Protein AF-A0A6L7A7A0-F1 (afdb_monomer)

Sequence (74 aa):
MNRLGNAGHAVKLAKNIANTVTDPEAVVLAIGGDGTLNEVLNGLLQTQREAPIPLAYIPLGSGNDFARAAHTTS

Nearest PDB structures (foldseek):
  8tba-assembly1_A  TM=5.261E-01  e=4.867E-01  Helicobacter pylori
  8amz-assembly1_W  TM=4.058E-01  e=2.697E+00  Spinacia oleracea
  8j4a-assembly1_B  TM=4.465E-01  e=9.910E+00  Arabidopsis thaliana

Radius of gyration: 13.36 Å; Cα contacts (8 Å, |Δi|>4): 78; chains: 1; bounding box: 35×31×33 Å

pLDDT: mean 82.33, std 17.53, range [35.72, 96.94]

Solvent-accessible surface area (backbone atoms only — not comparable to full-atom values): 4657 Å² total; per-residue (Å²): 136,86,82,85,79,64,92,63,47,50,19,54,50,28,32,49,47,66,73,66,65,79,65,88,85,54,68,50,74,41,74,33,39,57,70,50,47,51,28,32,52,54,12,43,70,73,49,96,61,98,64,86,72,52,75,47,77,47,77,52,73,95,77,38,62,62,37,63,74,67,67,75,63,133

InterPro domains:
  IPR001206 Diacylglycerol kinase, catalytic domain [PF00781] (5-71)
  IPR001206 Diacylglycerol kinase, catalytic domain [PS50146] (1-74)
  IPR016064 NAD kinase/diacylglycerol kinase-like domain superfamily [SSF111331] (5-71)
  IPR017438 Inorganic polyphosphate/ATP-NAD kinase, N-terminal [G3DSA:3.40.50.10330] (3-74)
  IPR050187 Lipid Phosphate Formation and Regulation [PTHR12358] (7-71)

Foldseek 3Di:
DDPDDDQLVLLVVLLVCLVPDPDPQDAAEFEEAPSSVVSNVNSQVPDDDPDGHHYHYDYDDDPRVVCVVVVVDD

Stru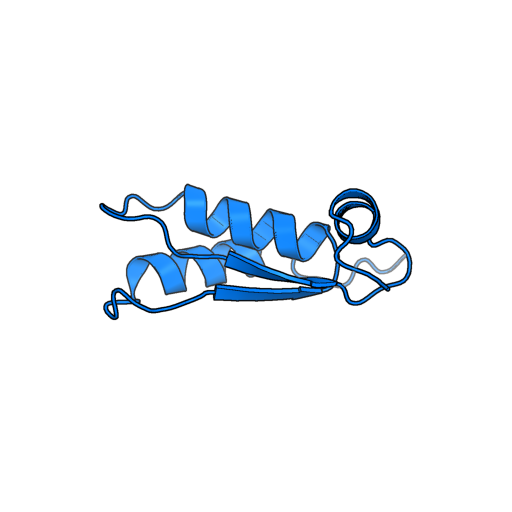cture (mmCIF, N/CA/C/O backbone):
data_AF-A0A6L7A7A0-F1
#
_entry.id   AF-A0A6L7A7A0-F1
#
loop_
_atom_site.group_PDB
_atom_site.id
_atom_site.type_symbol
_atom_site.label_atom_id
_atom_site.label_alt_id
_atom_site.label_comp_id
_atom_site.label_asym_id
_atom_site.label_entity_id
_atom_site.label_seq_id
_atom_site.pdbx_PDB_ins_code
_atom_site.Cartn_x
_atom_site.Cartn_y
_atom_site.Cartn_z
_atom_site.occupancy
_atom_site.B_iso_or_equiv
_atom_site.auth_seq_id
_atom_site.auth_comp_id
_atom_site.auth_asym_id
_atom_site.auth_atom_id
_atom_site.pdbx_PDB_model_num
ATOM 1 N N . MET A 1 1 ? 18.463 15.660 -14.323 1.00 36.69 1 MET A N 1
ATOM 2 C CA . MET A 1 1 ? 17.830 14.368 -13.968 1.00 36.69 1 MET A CA 1
ATOM 3 C C . MET A 1 1 ? 16.581 14.661 -13.142 1.00 36.69 1 MET A C 1
ATOM 5 O O . MET A 1 1 ? 16.701 14.940 -11.958 1.00 36.69 1 MET A O 1
ATOM 9 N N . ASN A 1 2 ? 15.399 14.679 -13.767 1.00 35.72 2 ASN A N 1
ATOM 10 C CA . ASN A 1 2 ? 14.128 14.990 -13.101 1.00 35.72 2 ASN A CA 1
ATOM 11 C C . ASN A 1 2 ? 13.535 13.725 -12.458 1.00 35.72 2 ASN A C 1
ATOM 13 O O . ASN A 1 2 ? 13.033 12.862 -13.170 1.00 35.72 2 ASN A O 1
ATOM 17 N N . ARG A 1 3 ? 13.562 13.621 -11.122 1.00 40.62 3 ARG A N 1
ATOM 18 C CA . ARG A 1 3 ? 12.731 12.671 -10.358 1.00 40.62 3 ARG A CA 1
ATOM 19 C C . ARG A 1 3 ? 11.398 13.349 -10.008 1.00 40.62 3 ARG A C 1
ATOM 21 O O . ARG A 1 3 ? 11.227 13.849 -8.904 1.00 40.62 3 ARG A O 1
ATOM 28 N N . LEU A 1 4 ? 10.478 13.419 -10.966 1.00 47.66 4 LEU A N 1
ATOM 29 C CA . LEU A 1 4 ? 9.051 13.645 -10.690 1.00 47.66 4 LEU A CA 1
ATOM 30 C C . LEU A 1 4 ? 8.508 12.283 -10.224 1.00 47.66 4 LEU A C 1
ATOM 32 O O . LEU A 1 4 ? 8.707 11.309 -10.936 1.00 47.66 4 LEU A O 1
ATOM 36 N N . GLY A 1 5 ? 7.875 12.044 -9.086 1.00 50.38 5 GLY A N 1
ATOM 37 C CA . GLY A 1 5 ? 7.341 12.818 -7.969 1.00 50.38 5 GLY A CA 1
ATOM 38 C C . GLY A 1 5 ? 6.378 11.836 -7.272 1.00 50.38 5 GLY A C 1
ATOM 39 O O . GLY A 1 5 ? 5.756 11.044 -7.975 1.00 50.38 5 GLY A O 1
ATOM 40 N N . ASN A 1 6 ? 6.265 11.851 -5.936 1.00 60.12 6 ASN A N 1
ATOM 41 C CA . ASN A 1 6 ? 5.322 11.041 -5.124 1.00 60.12 6 ASN A CA 1
ATOM 42 C C . ASN A 1 6 ? 5.816 9.719 -4.491 1.00 60.12 6 ASN A C 1
ATOM 44 O O . ASN A 1 6 ? 4.995 8.835 -4.254 1.00 60.12 6 ASN A O 1
ATOM 48 N N . ALA A 1 7 ? 7.096 9.585 -4.124 1.00 65.88 7 ALA A N 1
ATOM 49 C CA . ALA A 1 7 ? 7.493 8.503 -3.212 1.00 65.88 7 ALA A CA 1
ATOM 50 C C . ALA A 1 7 ? 6.674 8.580 -1.902 1.00 65.88 7 ALA A C 1
ATOM 52 O O . ALA A 1 7 ? 6.606 9.634 -1.263 1.00 65.88 7 ALA A O 1
ATOM 53 N N . GLY A 1 8 ? 6.024 7.481 -1.525 1.00 80.94 8 GLY A N 1
ATOM 54 C CA . GLY A 1 8 ? 5.194 7.358 -0.325 1.00 80.94 8 GLY A CA 1
ATOM 55 C C . GLY A 1 8 ? 3.741 7.825 -0.475 1.00 80.94 8 GLY A C 1
ATOM 56 O O . GLY A 1 8 ? 3.004 7.836 0.514 1.00 80.94 8 GLY A O 1
ATOM 57 N N . HIS A 1 9 ? 3.293 8.217 -1.670 1.00 90.31 9 HIS A N 1
ATOM 58 C CA . HIS A 1 9 ? 1.889 8.588 -1.870 1.00 90.31 9 HIS A CA 1
ATOM 59 C C . HIS A 1 9 ? 0.967 7.366 -1.822 1.00 90.31 9 HIS A C 1
ATOM 61 O O . HIS A 1 9 ? -0.07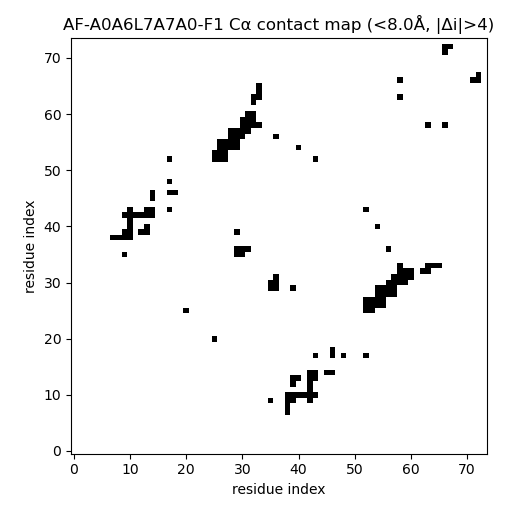6 7.433 -1.165 1.00 90.31 9 HIS A O 1
ATOM 67 N N . ALA A 1 10 ? 1.365 6.234 -2.417 1.00 93.88 10 ALA A N 1
ATOM 68 C CA . ALA A 1 10 ? 0.542 5.027 -2.372 1.00 93.88 10 ALA A CA 1
ATOM 69 C C . ALA A 1 10 ? 0.433 4.486 -0.937 1.00 93.88 10 ALA A C 1
ATOM 71 O O . ALA A 1 10 ? -0.637 4.034 -0.541 1.00 93.88 10 ALA A O 1
ATOM 72 N N . VAL A 1 11 ? 1.480 4.656 -0.116 1.00 95.62 11 VAL A N 1
ATOM 73 C CA . VAL A 1 11 ? 1.444 4.342 1.325 1.00 95.62 11 VAL A CA 1
ATOM 74 C C . VAL A 1 11 ? 0.329 5.122 2.027 1.00 95.62 11 VAL A C 1
ATOM 76 O O . VAL A 1 11 ? -0.453 4.546 2.782 1.00 95.62 11 VAL A O 1
ATOM 79 N N . LYS A 1 12 ? 0.238 6.439 1.788 1.00 95.44 12 LYS A N 1
ATOM 80 C CA . LYS A 1 12 ? -0.786 7.295 2.413 1.00 95.44 12 LYS A CA 1
ATOM 81 C C . LYS A 1 12 ? -2.196 6.905 1.971 1.00 95.44 12 LYS A C 1
ATOM 83 O O . LYS A 1 12 ? -3.086 6.822 2.812 1.00 95.44 12 LYS A O 1
ATOM 88 N N . LEU A 1 13 ? -2.394 6.640 0.679 1.00 95.69 13 LEU A N 1
ATOM 89 C CA . LEU A 1 13 ? -3.691 6.214 0.148 1.00 95.69 13 LEU A CA 1
ATOM 90 C C . LEU A 1 13 ? -4.115 4.859 0.715 1.00 95.69 13 LEU A C 1
ATOM 92 O O . LEU A 1 13 ? -5.239 4.731 1.189 1.00 95.69 13 LEU A O 1
ATOM 96 N N . ALA A 1 14 ? -3.210 3.881 0.740 1.00 96.44 14 ALA A N 1
ATOM 97 C CA . ALA A 1 14 ? -3.479 2.560 1.293 1.00 96.44 14 ALA A CA 1
ATOM 98 C C . ALA A 1 14 ? -3.834 2.622 2.787 1.00 96.44 14 ALA A C 1
ATOM 100 O O . ALA A 1 14 ? -4.802 1.991 3.200 1.00 96.44 14 ALA A O 1
ATOM 101 N N . LYS A 1 15 ? -3.138 3.449 3.582 1.00 96.56 15 LYS A N 1
ATOM 102 C CA . LYS A 1 15 ? -3.520 3.704 4.983 1.00 96.56 15 LYS A CA 1
ATOM 103 C C . LYS A 1 15 ? -4.916 4.295 5.106 1.00 96.56 15 LYS A C 1
ATOM 105 O O . LYS A 1 15 ? -5.689 3.863 5.952 1.00 96.56 15 LYS A O 1
ATOM 110 N N . ASN A 1 16 ? -5.233 5.291 4.282 1.00 96.44 16 ASN A N 1
ATOM 111 C CA . ASN A 1 16 ? -6.547 5.922 4.316 1.00 96.44 16 ASN A CA 1
ATOM 112 C C . ASN A 1 16 ? -7.641 4.910 3.975 1.00 96.44 16 ASN A C 1
ATOM 114 O O . ASN A 1 16 ? -8.585 4.799 4.743 1.00 96.44 16 ASN A O 1
ATOM 118 N N . ILE A 1 17 ? -7.472 4.125 2.905 1.00 95.94 17 ILE A N 1
ATOM 119 C CA . ILE A 1 17 ? -8.401 3.046 2.541 1.00 95.94 17 ILE A CA 1
ATOM 120 C C . ILE A 1 17 ? -8.552 2.067 3.705 1.00 95.94 17 ILE A C 1
ATOM 122 O O . ILE A 1 17 ? -9.667 1.781 4.122 1.00 95.94 17 ILE A O 1
ATOM 126 N N . ALA A 1 18 ? -7.446 1.603 4.284 1.00 95.75 18 ALA A N 1
ATOM 127 C CA . ALA A 1 18 ? -7.492 0.654 5.385 1.00 95.75 18 ALA A CA 1
ATOM 128 C C . ALA A 1 18 ? -8.103 1.223 6.676 1.00 95.75 18 ALA A C 1
ATOM 130 O O . ALA A 1 18 ? -8.613 0.458 7.485 1.00 95.75 18 ALA A O 1
ATOM 131 N N . ASN A 1 19 ? -8.119 2.539 6.871 1.00 95.38 19 ASN A N 1
ATOM 132 C CA . ASN A 1 19 ? -8.789 3.159 8.015 1.00 95.38 19 ASN A CA 1
ATOM 133 C C . ASN A 1 19 ? -10.269 3.476 7.754 1.00 95.38 19 ASN A C 1
ATOM 135 O O . ASN A 1 19 ? -11.024 3.624 8.711 1.00 95.38 19 ASN A O 1
ATOM 139 N N . THR A 1 20 ? -10.691 3.616 6.494 1.00 95.25 20 THR A N 1
ATOM 140 C CA . THR A 1 20 ? -12.053 4.062 6.152 1.00 95.25 20 THR A CA 1
ATOM 141 C C . THR A 1 20 ? -12.939 2.972 5.568 1.00 95.25 20 THR A C 1
ATOM 143 O O . THR A 1 20 ? -14.159 3.105 5.619 1.00 95.25 20 THR A O 1
ATOM 146 N N . VAL A 1 21 ? -12.365 1.901 5.015 1.00 95.12 21 VAL A N 1
ATOM 147 C CA . VAL A 1 21 ? -13.140 0.825 4.398 1.00 95.12 21 VAL A CA 1
ATOM 148 C C . VAL A 1 21 ? -13.835 -0.026 5.461 1.00 95.12 21 VAL A C 1
ATOM 150 O O . VAL A 1 21 ? -13.197 -0.584 6.364 1.00 95.12 21 VAL A O 1
ATOM 153 N N . THR A 1 22 ? -15.159 -0.103 5.345 1.00 93.75 22 THR A N 1
ATOM 154 C CA . THR A 1 22 ? -16.054 -0.829 6.258 1.00 93.75 22 THR A CA 1
ATOM 155 C C . THR A 1 22 ? -16.614 -2.109 5.651 1.00 93.75 22 THR A C 1
ATOM 157 O O . THR A 1 22 ? -17.033 -2.986 6.398 1.00 93.75 22 THR A O 1
ATOM 160 N N . ASP A 1 23 ? -16.615 -2.222 4.322 1.00 95.00 23 ASP A N 1
ATOM 161 C CA . ASP A 1 23 ? -17.045 -3.427 3.621 1.00 95.00 23 ASP A CA 1
ATOM 162 C C . ASP A 1 23 ? -16.033 -4.565 3.871 1.00 95.00 23 ASP A C 1
ATOM 164 O O . ASP A 1 23 ? -14.857 -4.407 3.518 1.00 95.00 23 ASP A O 1
ATOM 168 N N . PRO A 1 24 ? -16.446 -5.681 4.506 1.00 89.50 24 PRO A N 1
ATOM 169 C CA . PRO A 1 24 ? -15.560 -6.810 4.779 1.00 89.50 24 PRO A CA 1
ATOM 170 C C . PRO A 1 24 ? -15.072 -7.518 3.507 1.00 89.50 24 PRO A C 1
ATOM 172 O O . PRO A 1 24 ? -14.026 -8.159 3.554 1.00 89.50 24 PRO A O 1
ATOM 175 N N . GLU A 1 25 ? -15.768 -7.362 2.376 1.00 94.00 25 GLU A N 1
ATOM 176 C CA . GLU A 1 25 ? -15.421 -7.994 1.095 1.00 94.00 25 GLU A CA 1
ATOM 177 C C . GLU A 1 25 ? -14.586 -7.078 0.181 1.00 94.00 25 GLU A C 1
ATOM 179 O O . GLU A 1 25 ? -14.300 -7.410 -0.973 1.00 94.00 25 GLU A O 1
ATOM 184 N N . ALA A 1 26 ? -14.180 -5.901 0.669 1.00 95.19 26 ALA A N 1
ATOM 185 C CA . ALA A 1 26 ? -13.417 -4.950 -0.125 1.00 95.19 26 ALA A CA 1
ATOM 186 C C . ALA A 1 26 ? -12.018 -5.472 -0.483 1.00 95.19 26 ALA A C 1
ATOM 188 O O . ALA A 1 26 ? -11.279 -5.982 0.358 1.00 95.19 26 ALA A O 1
ATOM 189 N N . VAL A 1 27 ? -11.610 -5.235 -1.731 1.00 96.12 27 VAL A N 1
ATOM 190 C CA . VAL A 1 27 ? -10.285 -5.588 -2.255 1.00 96.12 27 VAL A C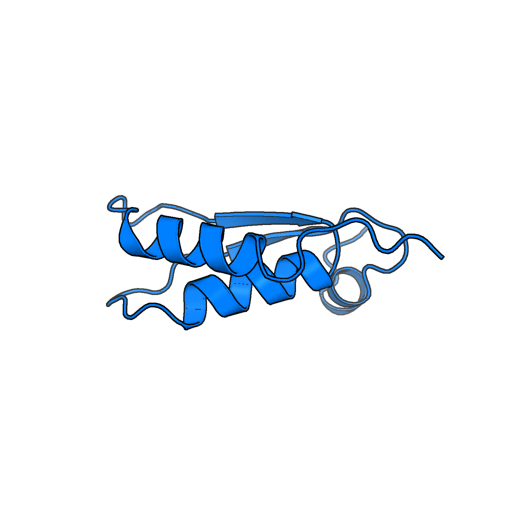A 1
ATOM 191 C C . VAL A 1 27 ? -9.557 -4.323 -2.691 1.00 96.12 27 VAL A C 1
ATOM 193 O O . VAL A 1 27 ? -10.122 -3.466 -3.371 1.00 96.12 27 VAL A O 1
ATOM 196 N N . VAL A 1 28 ? -8.275 -4.218 -2.346 1.00 96.94 28 VAL A N 1
ATOM 197 C CA . VAL A 1 28 ? -7.395 -3.180 -2.893 1.00 96.94 28 VAL A CA 1
ATOM 198 C C . VAL A 1 28 ? -6.731 -3.720 -4.151 1.00 96.94 28 VAL A C 1
ATOM 200 O O . VAL A 1 28 ? -6.091 -4.765 -4.120 1.00 96.94 28 VAL A O 1
ATOM 203 N N . LEU A 1 29 ? -6.860 -2.998 -5.263 1.00 95.75 29 LEU A N 1
ATOM 204 C CA . LEU A 1 29 ? -6.205 -3.330 -6.525 1.00 95.75 29 LEU A CA 1
ATOM 205 C C . LEU A 1 29 ? -5.044 -2.360 -6.778 1.00 95.75 29 LEU A C 1
ATOM 207 O O . LEU A 1 29 ? -5.259 -1.183 -7.066 1.00 95.75 29 LEU A O 1
ATOM 211 N N . ALA A 1 30 ? -3.812 -2.856 -6.679 1.00 93.75 30 ALA A N 1
ATOM 212 C CA . ALA A 1 30 ? -2.614 -2.120 -7.063 1.00 93.75 30 ALA A CA 1
ATOM 213 C C . ALA A 1 30 ? -2.337 -2.315 -8.559 1.00 93.75 30 ALA A C 1
ATOM 215 O O . ALA A 1 30 ? -2.218 -3.442 -9.035 1.00 93.75 30 ALA A O 1
ATOM 216 N N . ILE A 1 31 ? -2.201 -1.215 -9.297 1.00 91.75 31 ILE A N 1
ATOM 217 C CA . ILE A 1 31 ? -1.861 -1.231 -10.721 1.00 91.75 31 ILE A CA 1
ATOM 218 C C . ILE A 1 31 ? -0.621 -0.361 -10.925 1.00 91.75 31 ILE A C 1
ATOM 220 O O . ILE A 1 31 ? -0.645 0.831 -10.617 1.00 91.75 31 ILE A O 1
ATOM 224 N N . GLY A 1 32 ? 0.472 -0.945 -11.412 1.00 88.38 32 GLY A N 1
ATOM 225 C CA . GLY A 1 32 ? 1.747 -0.239 -11.557 1.00 88.38 32 GLY A CA 1
ATOM 226 C C . GLY A 1 32 ? 2.941 -1.185 -11.561 1.00 88.38 32 GLY A C 1
ATOM 227 O O . GLY A 1 32 ? 2.786 -2.363 -11.863 1.00 88.38 32 GLY A O 1
ATOM 228 N N . GLY A 1 33 ? 4.121 -0.664 -11.225 1.00 88.31 33 GLY A N 1
ATOM 229 C CA . GLY A 1 33 ? 5.317 -1.485 -11.025 1.00 88.31 33 GLY A CA 1
ATOM 230 C C . GLY A 1 33 ? 5.492 -1.939 -9.575 1.00 88.31 33 GLY A C 1
ATOM 231 O O . GLY A 1 33 ? 4.719 -1.573 -8.686 1.00 88.31 33 GLY A O 1
ATOM 232 N N . ASP A 1 34 ? 6.580 -2.658 -9.308 1.00 85.81 34 ASP A N 1
ATOM 233 C CA . ASP A 1 34 ? 6.859 -3.249 -7.990 1.00 85.81 34 ASP A CA 1
ATOM 234 C C . ASP A 1 34 ? 6.998 -2.194 -6.876 1.00 85.81 34 ASP A C 1
ATOM 236 O O . ASP A 1 34 ? 6.632 -2.436 -5.726 1.00 85.81 34 ASP A O 1
ATOM 240 N N . GLY A 1 35 ? 7.443 -0.979 -7.219 1.00 89.00 35 GLY A N 1
ATOM 241 C CA . GLY A 1 35 ? 7.450 0.156 -6.292 1.00 89.00 35 GLY A CA 1
ATOM 242 C C . GLY A 1 35 ? 6.046 0.538 -5.810 1.00 89.00 35 GLY A C 1
ATOM 243 O O . GLY A 1 35 ? 5.853 0.785 -4.622 1.00 89.00 35 GLY A O 1
ATOM 244 N N . THR A 1 36 ? 5.052 0.518 -6.703 1.00 91.38 36 THR A N 1
ATOM 245 C CA . THR A 1 36 ? 3.646 0.774 -6.358 1.00 91.38 36 THR A CA 1
ATOM 246 C C . THR A 1 36 ? 3.100 -0.333 -5.464 1.00 91.38 36 THR A C 1
ATOM 248 O O . THR A 1 36 ? 2.493 -0.032 -4.437 1.00 91.38 36 THR A O 1
ATOM 251 N N . LEU A 1 37 ? 3.354 -1.599 -5.813 1.00 92.50 37 LEU A N 1
ATOM 252 C CA . LEU A 1 37 ? 2.959 -2.747 -4.994 1.00 92.50 37 LEU A CA 1
ATOM 253 C C . LEU A 1 37 ? 3.539 -2.642 -3.578 1.00 92.50 37 LEU A C 1
ATOM 255 O O . LEU A 1 37 ? 2.804 -2.760 -2.598 1.00 92.50 37 LEU A O 1
ATOM 259 N N . ASN A 1 38 ? 4.841 -2.364 -3.469 1.00 92.81 38 ASN A N 1
ATOM 260 C CA . ASN A 1 38 ? 5.527 -2.232 -2.189 1.00 92.81 38 ASN A CA 1
ATOM 261 C C . ASN A 1 38 ? 4.952 -1.081 -1.351 1.00 92.81 38 ASN A C 1
ATOM 263 O O . ASN A 1 38 ? 4.733 -1.232 -0.151 1.00 92.81 38 ASN A O 1
ATOM 267 N N . GLU A 1 39 ? 4.670 0.074 -1.955 1.00 94.94 39 GLU A N 1
ATOM 268 C CA . GLU A 1 39 ? 4.054 1.189 -1.232 1.00 94.94 39 GLU A CA 1
ATOM 269 C C . GLU A 1 39 ? 2.642 0.861 -0.728 1.00 94.94 39 GLU A C 1
ATOM 271 O O . GLU A 1 39 ? 2.327 1.153 0.427 1.00 94.94 39 GLU A O 1
ATOM 276 N N . VAL A 1 40 ? 1.803 0.231 -1.557 1.00 95.69 40 VAL A N 1
ATOM 277 C CA . VAL A 1 40 ? 0.445 -0.166 -1.155 1.00 95.69 40 VAL A CA 1
ATOM 278 C C . VAL A 1 40 ? 0.501 -1.182 -0.018 1.00 95.69 40 VAL A C 1
ATOM 280 O O . VAL A 1 40 ? -0.139 -0.974 1.013 1.00 95.69 40 VAL A O 1
ATOM 283 N N . LEU A 1 41 ? 1.318 -2.229 -0.156 1.00 95.00 41 LEU A N 1
ATOM 284 C CA . LEU A 1 41 ? 1.472 -3.267 0.861 1.00 95.00 41 LEU A CA 1
ATOM 285 C C . LEU A 1 41 ? 1.924 -2.674 2.203 1.00 95.00 41 LEU A C 1
ATOM 287 O O . LEU A 1 41 ? 1.312 -2.940 3.236 1.00 95.00 41 LEU A O 1
ATOM 291 N N . ASN A 1 42 ? 2.940 -1.806 2.185 1.00 95.25 42 ASN A N 1
ATOM 292 C CA . ASN A 1 42 ? 3.413 -1.126 3.391 1.00 95.25 42 ASN A CA 1
ATOM 293 C C . ASN A 1 42 ? 2.339 -0.233 4.022 1.00 95.25 42 ASN A C 1
ATOM 295 O O . ASN A 1 42 ? 2.259 -0.146 5.245 1.00 95.25 42 ASN A O 1
ATOM 299 N N . GLY A 1 43 ? 1.512 0.437 3.217 1.00 95.38 43 GLY A N 1
ATOM 300 C CA . GLY A 1 43 ? 0.410 1.241 3.737 1.00 95.38 43 GLY A CA 1
ATOM 301 C C . GLY A 1 43 ? -0.657 0.401 4.437 1.00 95.38 43 GLY A C 1
ATOM 302 O O . GLY A 1 43 ?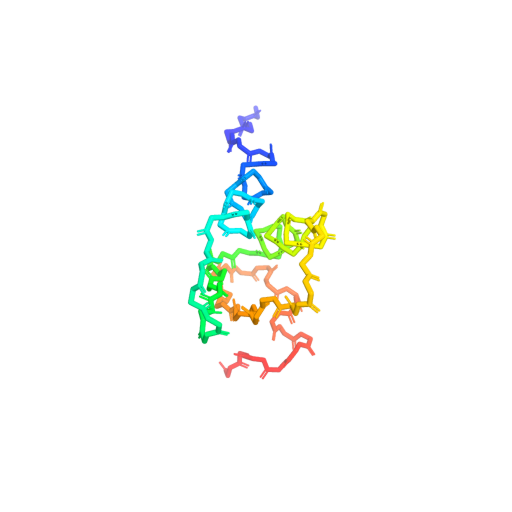 -1.068 0.762 5.537 1.00 95.38 43 GLY A O 1
ATOM 303 N N . LEU A 1 44 ? -1.047 -0.735 3.848 1.00 95.88 44 LEU A N 1
ATOM 304 C CA . LEU A 1 44 ? -2.027 -1.654 4.441 1.00 95.88 44 LEU A CA 1
ATOM 305 C C . LEU A 1 44 ? -1.494 -2.296 5.734 1.00 95.88 44 LEU A C 1
ATOM 307 O O . LEU A 1 44 ? -2.175 -2.263 6.758 1.00 95.88 44 LEU A O 1
ATOM 311 N N . LEU A 1 45 ? -0.255 -2.805 5.725 1.00 94.06 45 LEU A N 1
ATOM 312 C CA . LEU A 1 45 ? 0.360 -3.483 6.880 1.00 94.06 45 LEU A CA 1
ATOM 313 C C . LEU A 1 45 ? 0.609 -2.563 8.085 1.00 94.06 45 LEU A C 1
ATOM 315 O O . LEU A 1 45 ? 0.723 -3.035 9.212 1.00 94.06 45 LEU A O 1
ATOM 319 N N . GLN A 1 46 ? 0.703 -1.249 7.870 1.00 92.81 46 GLN A N 1
ATOM 320 C CA . GLN A 1 46 ? 0.888 -0.269 8.946 1.00 92.81 46 GLN A CA 1
ATOM 321 C C . GLN A 1 46 ? -0.421 0.119 9.652 1.00 92.81 46 GLN A C 1
ATOM 323 O O . GLN A 1 46 ? -0.392 0.957 10.554 1.00 92.81 46 GLN A O 1
ATOM 328 N N . THR A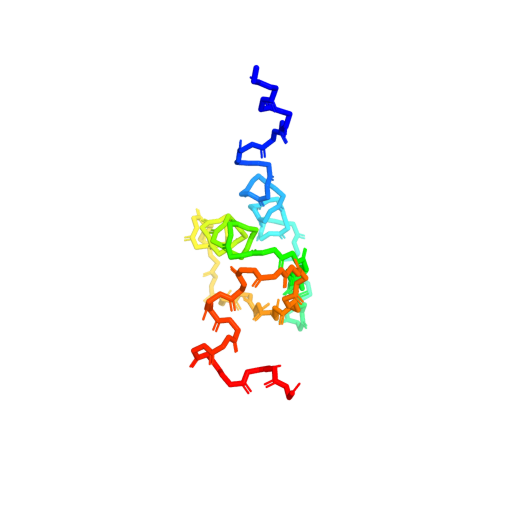 1 47 ? -1.560 -0.451 9.252 1.00 89.81 47 THR A N 1
ATOM 329 C CA . THR A 1 47 ? -2.854 -0.233 9.912 1.00 89.81 47 THR A CA 1
ATOM 330 C C . THR A 1 47 ? -3.247 -1.439 10.755 1.00 89.81 47 THR A C 1
ATOM 332 O O . THR A 1 47 ? -3.056 -2.583 10.351 1.00 89.81 47 THR A O 1
ATOM 335 N N . GLN A 1 48 ? -3.786 -1.188 11.948 1.00 87.56 48 GLN A N 1
ATOM 336 C CA . GLN A 1 48 ? -4.294 -2.247 12.816 1.00 87.56 48 GLN A CA 1
ATOM 337 C C . GLN A 1 48 ? -5.745 -2.531 12.437 1.00 87.56 48 GLN A C 1
ATOM 339 O O . GLN A 1 48 ? -6.640 -1.752 12.758 1.00 87.56 48 GLN A O 1
ATOM 344 N N . ARG A 1 49 ? -5.966 -3.639 11.731 1.00 88.94 49 ARG A N 1
ATOM 345 C CA . ARG A 1 49 ? -7.295 -4.170 11.418 1.00 88.94 49 ARG A CA 1
ATOM 346 C C . ARG A 1 49 ? -7.421 -5.570 11.994 1.00 88.94 49 ARG A C 1
ATOM 348 O O . ARG A 1 49 ? -6.441 -6.306 12.046 1.00 88.94 49 ARG A O 1
ATOM 355 N N . GLU A 1 50 ? -8.633 -5.930 12.398 1.00 89.62 50 GLU A N 1
ATOM 356 C CA . GLU A 1 50 ? -8.944 -7.279 12.879 1.00 89.62 50 GLU A CA 1
ATOM 357 C C . GLU A 1 50 ? -8.753 -8.328 11.772 1.00 89.62 50 GLU A C 1
ATOM 359 O O . GLU A 1 50 ? -8.204 -9.399 12.018 1.00 89.62 50 GLU A O 1
ATOM 364 N N . ALA A 1 51 ? -9.130 -7.977 10.538 1.00 90.50 51 ALA A N 1
ATOM 365 C CA . ALA A 1 51 ? -8.927 -8.794 9.349 1.00 90.50 51 ALA A CA 1
ATOM 366 C C . ALA A 1 51 ? -8.078 -8.051 8.294 1.00 90.50 51 ALA A C 1
ATOM 368 O O . ALA A 1 51 ? -8.270 -6.843 8.088 1.00 90.50 51 ALA A O 1
ATOM 369 N N .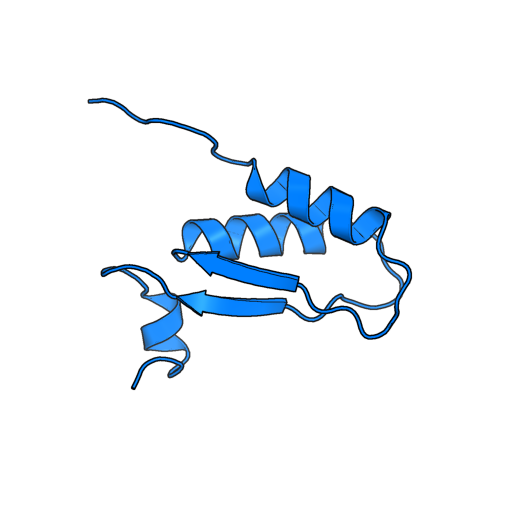 PRO A 1 52 ? -7.147 -8.749 7.610 1.00 91.12 52 PRO A N 1
ATOM 370 C CA . PRO A 1 52 ? -6.361 -8.169 6.528 1.00 91.12 52 PRO A CA 1
ATOM 371 C C . PRO A 1 52 ? -7.244 -7.848 5.317 1.00 91.12 52 PRO A C 1
ATOM 373 O O . PRO A 1 52 ? -8.199 -8.563 5.027 1.00 91.12 52 PRO A O 1
ATOM 376 N N . ILE A 1 53 ? -6.892 -6.793 4.582 1.00 95.38 53 ILE A N 1
ATOM 377 C CA . ILE A 1 53 ? -7.563 -6.444 3.324 1.00 95.38 53 ILE A CA 1
ATOM 378 C C . ILE A 1 53 ? -6.892 -7.217 2.182 1.00 95.38 53 ILE A C 1
ATOM 380 O O . ILE A 1 53 ? -5.672 -7.091 2.022 1.00 95.38 53 ILE A O 1
ATOM 384 N N . PRO A 1 54 ? -7.643 -7.984 1.371 1.00 95.81 54 PRO A N 1
ATOM 385 C CA . PRO A 1 54 ? -7.100 -8.619 0.179 1.00 95.81 54 PRO A CA 1
ATOM 386 C C . PRO A 1 54 ? -6.471 -7.592 -0.772 1.00 95.81 54 PRO A C 1
ATOM 388 O O . PRO A 1 54 ? -7.054 -6.545 -1.064 1.00 95.81 54 PRO A O 1
ATOM 391 N N . LEU A 1 55 ? -5.278 -7.911 -1.276 1.00 95.56 55 LEU A N 1
ATOM 392 C CA . LEU A 1 55 ? -4.537 -7.088 -2.228 1.00 95.56 55 LEU A CA 1
ATOM 393 C C . LEU A 1 55 ? -4.363 -7.852 -3.541 1.00 95.56 55 LEU A C 1
ATOM 395 O O . LEU A 1 55 ? -3.720 -8.899 -3.577 1.00 95.56 55 LEU A O 1
ATOM 399 N N . ALA A 1 56 ? -4.910 -7.302 -4.619 1.00 94.56 56 ALA A N 1
ATOM 400 C CA . ALA A 1 56 ? -4.674 -7.751 -5.984 1.00 94.56 56 ALA A CA 1
ATOM 401 C C . ALA A 1 56 ? -3.634 -6.849 -6.666 1.00 94.56 56 ALA A C 1
ATOM 403 O O . ALA A 1 56 ? -3.555 -5.653 -6.379 1.00 94.56 56 ALA A O 1
ATOM 404 N N . TYR A 1 57 ? -2.851 -7.409 -7.588 1.00 92.56 57 TYR A N 1
ATOM 405 C CA . TYR A 1 57 ? -1.805 -6.682 -8.309 1.00 92.56 57 TYR A CA 1
ATOM 406 C C . TYR A 1 57 ? -1.892 -6.934 -9.812 1.00 92.56 57 TYR A C 1
ATOM 408 O O . TYR A 1 57 ? -1.854 -8.083 -10.249 1.00 92.56 57 TYR A O 1
ATOM 416 N N . ILE A 1 58 ? -1.975 -5.853 -10.593 1.00 89.62 58 ILE A N 1
ATOM 417 C CA . ILE A 1 58 ? -1.830 -5.880 -12.049 1.00 89.62 58 ILE A CA 1
ATOM 418 C C . ILE A 1 58 ? -0.530 -5.149 -12.420 1.00 89.62 58 ILE A C 1
ATOM 420 O O . ILE A 1 58 ? -0.443 -3.925 -12.269 1.00 89.62 58 ILE A O 1
ATOM 424 N N . PRO A 1 59 ? 0.480 -5.878 -12.914 1.00 86.12 59 PRO A N 1
ATOM 425 C CA . PRO A 1 59 ? 1.768 -5.305 -13.274 1.00 86.12 59 PRO A CA 1
ATOM 426 C C . PRO A 1 59 ? 1.671 -4.471 -14.557 1.00 86.12 59 PRO A C 1
ATOM 428 O O . PRO A 1 59 ? 1.274 -4.973 -15.606 1.00 86.12 59 PRO A O 1
ATOM 431 N N . LEU A 1 60 ? 2.088 -3.204 -14.503 1.00 77.94 60 LEU A N 1
ATOM 432 C CA . LEU A 1 60 ? 2.203 -2.316 -15.666 1.00 77.94 60 LEU A CA 1
ATOM 433 C C . LEU A 1 60 ? 3.633 -1.770 -15.766 1.00 77.94 60 LEU A C 1
ATOM 435 O O . LEU A 1 60 ? 4.033 -0.910 -14.984 1.00 77.94 60 LEU A O 1
ATOM 439 N N . GLY A 1 61 ? 4.418 -2.283 -16.721 1.00 63.97 61 GLY A N 1
ATOM 440 C CA . GLY A 1 61 ? 5.817 -1.883 -16.933 1.00 63.97 61 GLY A CA 1
ATOM 441 C C . GLY A 1 61 ? 6.706 -2.983 -17.530 1.00 63.97 61 GLY A C 1
ATOM 442 O O . GLY A 1 61 ? 6.299 -4.135 -17.647 1.00 63.97 61 GLY A O 1
ATOM 443 N N . SER A 1 62 ? 7.936 -2.631 -17.917 1.00 58.31 62 SER A N 1
ATOM 444 C CA . SER A 1 62 ? 8.923 -3.569 -18.484 1.00 58.31 62 SER A CA 1
ATOM 445 C C . SER A 1 62 ? 9.793 -4.277 -17.432 1.00 58.31 62 SER A C 1
ATOM 447 O O . SER A 1 62 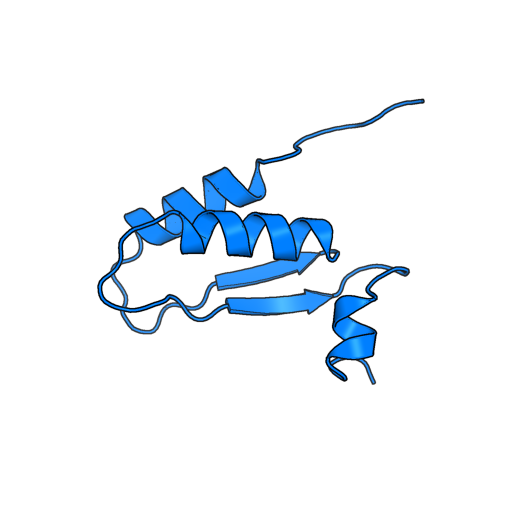? 10.390 -5.305 -17.743 1.00 58.31 62 SER A O 1
ATOM 449 N N . GLY A 1 63 ? 9.857 -3.746 -16.203 1.00 58.81 63 GLY A N 1
ATOM 450 C CA . GLY A 1 63 ? 10.671 -4.242 -15.081 1.00 58.81 63 GLY A CA 1
ATOM 451 C C . GLY A 1 63 ? 9.840 -4.777 -13.911 1.00 58.81 63 GLY A C 1
ATOM 452 O O . GLY A 1 63 ? 10.110 -4.432 -12.768 1.00 58.81 63 GLY A O 1
ATOM 453 N N . ASN A 1 64 ? 8.779 -5.533 -14.201 1.00 62.38 64 ASN A N 1
ATOM 454 C CA . ASN A 1 64 ? 7.915 -6.144 -13.183 1.00 62.38 64 ASN A CA 1
ATOM 455 C C . ASN A 1 64 ? 8.480 -7.505 -12.772 1.00 62.38 64 ASN A C 1
ATOM 457 O O . ASN A 1 64 ? 7.956 -8.557 -13.155 1.00 62.38 64 ASN A O 1
ATOM 461 N N . ASP A 1 65 ? 9.582 -7.479 -12.033 1.00 64.94 65 ASP A N 1
ATOM 462 C CA . ASP A 1 65 ? 10.270 -8.687 -11.585 1.00 64.94 65 ASP A CA 1
ATOM 463 C C . ASP A 1 65 ? 9.378 -9.500 -10.640 1.00 64.94 65 ASP A C 1
ATOM 465 O O . ASP A 1 65 ? 9.366 -10.730 -10.724 1.00 64.94 65 ASP A O 1
ATOM 469 N N . PHE A 1 66 ? 8.540 -8.839 -9.828 1.00 64.81 66 PHE A N 1
ATOM 470 C CA . PHE A 1 66 ? 7.562 -9.535 -8.990 1.00 64.81 66 PHE A CA 1
ATOM 471 C C . PHE A 1 66 ? 6.540 -10.320 -9.815 1.00 64.81 66 PHE A C 1
ATOM 473 O O . PHE A 1 66 ? 6.260 -11.471 -9.504 1.00 64.81 66 PHE A O 1
ATOM 480 N N . ALA A 1 67 ? 5.996 -9.745 -10.888 1.00 60.41 67 ALA A N 1
ATOM 481 C CA . ALA A 1 67 ? 5.012 -10.441 -11.718 1.00 60.41 67 ALA A CA 1
ATOM 482 C C . ALA A 1 67 ? 5.601 -11.622 -12.497 1.00 60.41 67 ALA A C 1
ATOM 484 O O . ALA A 1 67 ? 4.933 -12.641 -12.691 1.00 60.41 67 ALA A O 1
ATOM 485 N N . ARG A 1 68 ? 6.871 -11.502 -12.906 1.00 62.81 68 ARG A N 1
ATOM 486 C CA . ARG A 1 68 ? 7.632 -12.608 -13.498 1.00 62.81 68 ARG A CA 1
ATOM 487 C C . ARG A 1 68 ? 7.864 -13.721 -12.476 1.00 62.81 68 ARG A C 1
ATOM 489 O O . ARG A 1 68 ? 7.641 -14.883 -12.794 1.00 62.81 68 ARG A O 1
ATOM 496 N N . ALA A 1 69 ? 8.254 -13.371 -11.250 1.00 62.72 69 ALA A N 1
ATOM 497 C CA . ALA A 1 69 ? 8.477 -14.330 -10.169 1.00 62.72 69 ALA A CA 1
ATOM 498 C C . ALA A 1 69 ? 7.176 -14.976 -9.656 1.00 62.72 69 ALA A C 1
ATOM 500 O O . ALA A 1 69 ? 7.176 -16.139 -9.264 1.00 62.72 69 ALA A O 1
ATOM 501 N N . ALA A 1 70 ? 6.065 -14.238 -9.679 1.00 67.25 70 ALA A N 1
ATOM 502 C CA . ALA A 1 70 ? 4.755 -14.695 -9.223 1.00 67.25 70 ALA A CA 1
ATOM 503 C C . ALA A 1 70 ? 3.963 -15.473 -10.295 1.00 67.25 70 ALA A C 1
ATOM 505 O O . ALA A 1 70 ? 2.831 -15.868 -10.027 1.00 67.25 70 ALA A O 1
ATOM 506 N N . HIS A 1 71 ? 4.523 -15.685 -11.496 1.00 61.28 71 HIS A N 1
ATOM 507 C CA . HIS A 1 71 ? 3.851 -16.310 -12.650 1.00 61.28 71 HIS A CA 1
ATOM 508 C C . HIS A 1 71 ? 2.504 -15.667 -13.033 1.00 61.28 71 HIS A C 1
ATOM 510 O O . HIS A 1 71 ? 1.621 -16.327 -13.576 1.00 61.28 71 HIS A O 1
ATOM 516 N N . THR A 1 72 ? 2.323 -14.373 -12.772 1.00 54.81 72 THR A N 1
ATOM 517 C CA . THR A 1 72 ? 1.077 -13.654 -13.092 1.00 54.81 72 THR A CA 1
ATOM 518 C C . THR A 1 72 ? 1.082 -13.031 -14.487 1.00 54.81 72 THR A C 1
ATOM 520 O O . THR A 1 72 ? 0.120 -12.370 -14.872 1.00 54.81 72 THR A O 1
ATOM 523 N N . THR A 1 73 ? 2.151 -13.239 -15.259 1.00 47.69 73 THR A N 1
ATOM 524 C CA . THR A 1 73 ? 2.291 -12.733 -16.630 1.00 47.69 73 THR A CA 1
ATOM 525 C C . THR A 1 73 ? 2.360 -13.927 -17.579 1.00 47.69 73 THR A C 1
ATOM 527 O O . THR A 1 73 ? 3.254 -14.759 -17.425 1.00 47.69 73 THR A O 1
ATOM 530 N N . SER A 1 74 ? 1.415 -14.026 -18.518 1.00 52.56 74 SER A N 1
ATOM 531 C CA . SER A 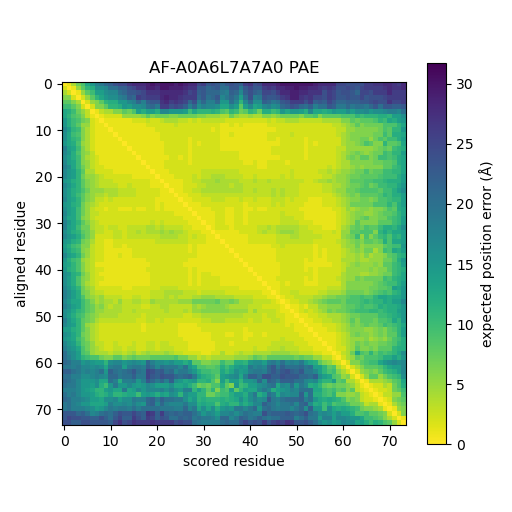1 74 ? 1.502 -14.930 -19.675 1.00 52.56 74 SER A CA 1
ATOM 532 C C . SER A 1 74 ? 2.368 -14.326 -20.769 1.00 52.56 74 SER A C 1
ATOM 534 O O . SER A 1 74 ? 2.153 -13.118 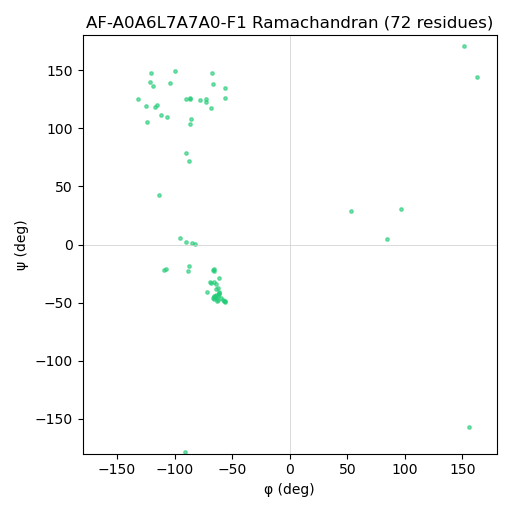-21.033 1.00 52.56 74 SER A O 1
#

Mean predicted aligned error: 7.66 Å

Secondary structure (DSSP, 8-state):
----S-TTHHHHHHHHHHHH---TT--EEEEE-HHHHHHHHHHHHTS--SSPPPEEEEE-SS--HHHHHTT---

Organism: Leuconostoc lactis (NCBI:txid1246)